Protein AF-A0A440V0L1-F1 (afdb_monomer_lite)

Structure (mmCIF, N/CA/C/O backbone):
data_AF-A0A440V0L1-F1
#
_entry.id   AF-A0A440V0L1-F1
#
loop_
_atom_site.group_PDB
_atom_site.id
_atom_site.type_symbol
_atom_site.label_atom_id
_atom_site.label_alt_id
_atom_site.label_comp_id
_atom_site.label_asym_id
_atom_site.label_entity_id
_atom_site.label_seq_id
_atom_site.pdbx_PDB_ins_code
_atom_site.Cartn_x
_atom_site.Cartn_y
_atom_site.Cartn_z
_atom_site.occupancy
_atom_site.B_iso_or_equiv
_atom_site.auth_seq_id
_atom_site.auth_comp_id
_atom_site.auth_asym_id
_atom_site.auth_atom_id
_atom_site.pdbx_PDB_model_num
ATOM 1 N N . VAL A 1 1 ? -17.943 -8.624 34.832 1.00 53.81 1 VAL A N 1
ATOM 2 C CA . VAL A 1 1 ? -16.951 -9.680 34.535 1.00 53.81 1 VAL A CA 1
ATOM 3 C C . VAL A 1 1 ? -16.156 -9.913 35.801 1.00 53.81 1 VAL A C 1
ATOM 5 O O . VAL A 1 1 ? -15.829 -8.930 36.452 1.00 53.81 1 VAL A O 1
ATOM 8 N N . GLU A 1 2 ? -15.956 -11.164 36.214 1.00 52.34 2 GLU A N 1
ATOM 9 C CA . GLU A 1 2 ? -15.037 -11.462 37.320 1.00 52.34 2 GLU A CA 1
ATOM 10 C C . GLU A 1 2 ? -13.621 -11.023 36.917 1.00 52.34 2 GLU A C 1
ATOM 12 O O . GLU A 1 2 ? -13.236 -11.194 35.760 1.00 52.34 2 GLU A O 1
ATOM 17 N N . ASP A 1 3 ? -12.832 -10.483 37.852 1.00 58.25 3 ASP A N 1
ATOM 18 C CA . ASP A 1 3 ? -11.460 -9.991 37.604 1.00 58.25 3 ASP A CA 1
ATOM 19 C C . ASP A 1 3 ? -10.541 -11.028 36.929 1.00 58.25 3 ASP A C 1
ATOM 21 O O . ASP A 1 3 ? -9.579 -10.672 36.244 1.00 58.25 3 ASP A O 1
ATOM 25 N N . LYS A 1 4 ? -10.881 -12.316 37.052 1.00 56.62 4 LYS A N 1
ATOM 26 C CA . LYS A 1 4 ? -10.218 -13.446 36.392 1.00 56.62 4 LYS A CA 1
ATOM 27 C C . LYS A 1 4 ? -10.286 -13.391 34.855 1.00 56.62 4 LYS A C 1
ATOM 29 O O . LYS A 1 4 ? -9.328 -13.795 34.198 1.00 56.62 4 LYS A O 1
ATOM 34 N N . ASP A 1 5 ? -11.370 -12.875 34.277 1.00 58.72 5 ASP A N 1
ATOM 35 C CA . ASP A 1 5 ? -11.588 -12.870 32.820 1.00 58.72 5 ASP A CA 1
ATOM 36 C C . ASP A 1 5 ? -11.068 -11.584 32.150 1.00 58.72 5 ASP A C 1
ATOM 38 O O . ASP A 1 5 ? -10.813 -11.556 30.942 1.00 58.72 5 ASP A O 1
ATOM 42 N N . THR A 1 6 ? -10.828 -10.530 32.936 1.00 63.00 6 THR A N 1
ATOM 43 C CA . THR A 1 6 ? -10.299 -9.237 32.469 1.00 63.00 6 THR A CA 1
ATOM 44 C C . THR A 1 6 ? -8.867 -9.362 31.924 1.00 63.00 6 THR A C 1
ATOM 46 O O . THR A 1 6 ? -8.531 -8.751 30.904 1.00 63.00 6 THR A O 1
ATOM 49 N N . GLY A 1 7 ? -8.027 -10.201 32.544 1.00 70.75 7 GLY A N 1
ATOM 50 C CA . GLY A 1 7 ? -6.650 -10.450 32.093 1.00 70.75 7 GLY A CA 1
ATOM 51 C C . GLY A 1 7 ? -6.570 -11.208 30.761 1.00 70.75 7 GLY A C 1
ATOM 52 O O . GLY A 1 7 ? -5.797 -10.834 29.877 1.00 70.75 7 GLY A O 1
ATOM 53 N N . ALA A 1 8 ? -7.415 -12.228 30.579 1.00 72.88 8 ALA A N 1
ATOM 54 C CA . ALA A 1 8 ? -7.491 -12.998 29.336 1.00 72.88 8 ALA A CA 1
ATOM 55 C C . ALA A 1 8 ? -8.087 -12.171 28.179 1.00 72.88 8 ALA A C 1
ATOM 57 O O . ALA A 1 8 ? -7.570 -12.213 27.060 1.00 72.88 8 ALA A O 1
ATOM 58 N N . ALA A 1 9 ? -9.114 -11.357 28.452 1.00 78.88 9 ALA A N 1
ATOM 59 C CA . ALA A 1 9 ? -9.734 -10.477 27.460 1.00 78.88 9 ALA A CA 1
ATOM 60 C C . ALA A 1 9 ? -8.769 -9.394 26.929 1.00 78.88 9 ALA A C 1
ATOM 62 O O . ALA A 1 9 ? -8.707 -9.153 25.721 1.00 78.88 9 ALA A O 1
ATOM 63 N N . SER A 1 10 ? -7.962 -8.780 27.803 1.00 76.75 10 SER A N 1
ATOM 64 C CA . SER A 1 10 ? -6.936 -7.800 27.403 1.00 76.75 10 SER A CA 1
ATOM 65 C C . SER A 1 10 ? -5.830 -8.433 26.539 1.00 76.75 10 SER A C 1
ATOM 67 O O . SER A 1 10 ? -5.408 -7.855 25.531 1.00 76.75 10 SER A O 1
ATOM 69 N N . GLY A 1 11 ? -5.415 -9.663 26.872 1.00 83.44 11 GLY A N 1
ATOM 70 C CA . GLY A 1 11 ? -4.427 -10.422 26.099 1.00 83.44 11 GLY A CA 1
ATOM 71 C C . GLY A 1 11 ? -4.876 -10.719 24.663 1.00 83.44 11 GLY A C 1
ATOM 72 O O . GLY A 1 11 ? -4.098 -10.525 23.724 1.00 83.44 11 GLY A O 1
ATOM 73 N N . ILE A 1 12 ? -6.142 -11.109 24.475 1.00 87.06 12 ILE A N 1
ATOM 74 C CA . ILE A 1 12 ? -6.723 -11.357 23.146 1.00 87.06 12 ILE A CA 1
ATOM 75 C C . ILE A 1 12 ? -6.727 -10.070 22.308 1.00 87.06 12 ILE A C 1
ATOM 77 O O . ILE A 1 12 ? -6.253 -10.084 21.172 1.00 87.06 12 ILE A O 1
ATOM 81 N N . ASN A 1 13 ? -7.166 -8.938 22.867 1.00 87.75 13 ASN A N 1
ATOM 82 C CA . ASN A 1 13 ? -7.196 -7.662 22.140 1.00 87.75 13 ASN A CA 1
ATOM 83 C C . ASN A 1 13 ? -5.798 -7.183 21.727 1.00 87.75 13 ASN A C 1
ATOM 85 O O . ASN A 1 13 ? -5.628 -6.629 20.636 1.00 87.75 13 ASN A O 1
ATOM 89 N N . ASN A 1 14 ? -4.780 -7.426 22.558 1.00 90.31 14 ASN A N 1
ATOM 90 C CA . ASN A 1 14 ? -3.401 -7.103 22.204 1.00 90.31 14 ASN A CA 1
ATOM 91 C C . ASN A 1 14 ? -2.901 -7.960 21.029 1.00 90.31 14 ASN A C 1
ATOM 93 O O . ASN A 1 14 ? -2.329 -7.424 20.078 1.00 90.31 14 ASN A O 1
ATOM 97 N N . ALA A 1 15 ? -3.151 -9.272 21.066 1.00 88.88 15 ALA A N 1
ATOM 98 C CA . ALA A 1 15 ? -2.753 -10.186 19.996 1.00 88.88 15 ALA A CA 1
ATOM 99 C C . ALA A 1 15 ? -3.459 -9.857 18.670 1.00 88.88 15 ALA A C 1
ATOM 101 O O . ALA A 1 15 ? -2.801 -9.729 17.634 1.00 88.88 15 ALA A O 1
ATOM 102 N N . VAL A 1 16 ? -4.776 -9.638 18.713 1.00 91.44 16 VAL A N 1
ATOM 103 C CA . VAL A 1 16 ? -5.580 -9.250 17.544 1.00 91.44 16 VAL A CA 1
ATOM 104 C C . VAL A 1 16 ? -5.100 -7.920 16.962 1.00 91.44 16 VAL A C 1
ATOM 106 O O . VAL A 1 16 ? -4.968 -7.812 15.746 1.00 91.44 16 VAL A O 1
ATOM 109 N N . SER A 1 17 ? -4.750 -6.935 17.797 1.00 90.81 17 SER A N 1
ATOM 110 C CA . SER A 1 17 ? -4.239 -5.642 17.315 1.00 90.81 17 SER A CA 1
ATOM 111 C C . SER A 1 17 ? -2.921 -5.780 16.549 1.00 90.81 17 SER A C 1
ATOM 113 O O . SER A 1 17 ? -2.732 -5.128 15.523 1.00 90.81 17 SER A O 1
ATOM 115 N N . ARG A 1 18 ? -2.013 -6.657 16.997 1.00 93.56 18 ARG A N 1
ATOM 116 C CA . ARG A 1 18 ? -0.742 -6.904 16.293 1.00 93.56 18 ARG A CA 1
ATOM 117 C C . ARG A 1 18 ? -0.972 -7.553 14.934 1.00 93.56 18 ARG A C 1
ATOM 119 O O . ARG A 1 18 ? -0.409 -7.102 13.940 1.00 93.56 18 ARG A O 1
ATOM 126 N N . ILE A 1 19 ? -1.811 -8.588 14.890 1.00 93.06 19 ILE A N 1
ATOM 127 C CA . ILE A 1 19 ? -2.157 -9.278 13.641 1.00 93.06 19 ILE A CA 1
ATOM 128 C C . ILE A 1 19 ? -2.858 -8.305 12.688 1.00 93.06 19 ILE A C 1
ATOM 130 O O . ILE A 1 19 ? -2.485 -8.219 11.521 1.00 93.06 19 ILE A O 1
ATOM 134 N N . GLY A 1 20 ? -3.807 -7.514 13.196 1.00 90.50 20 GLY A N 1
ATOM 135 C CA . GLY A 1 20 ? -4.475 -6.460 12.436 1.00 90.50 20 GLY A CA 1
ATOM 136 C C . GLY A 1 20 ? -3.491 -5.441 11.860 1.00 90.50 20 GLY A C 1
ATOM 137 O O . GLY A 1 20 ? -3.592 -5.100 10.684 1.00 90.50 20 GLY A O 1
ATOM 138 N N . GLY A 1 21 ? -2.486 -5.028 12.638 1.00 90.31 21 GLY A N 1
ATOM 139 C CA . GLY A 1 21 ? -1.406 -4.160 12.166 1.00 90.31 21 GLY A CA 1
ATOM 140 C C . GLY A 1 21 ? -0.605 -4.769 11.010 1.00 90.31 21 GLY A C 1
ATOM 141 O O . GLY A 1 21 ? -0.383 -4.101 10.003 1.00 90.31 21 GLY A O 1
ATOM 142 N N . LEU A 1 22 ? -0.223 -6.047 11.100 1.00 94.12 22 LEU A N 1
ATOM 143 C CA . LEU A 1 22 ? 0.504 -6.734 10.022 1.00 94.12 22 LEU A CA 1
ATOM 144 C C . LEU A 1 22 ? -0.342 -6.886 8.751 1.00 94.12 22 LEU A C 1
ATOM 146 O O . LEU A 1 22 ? 0.156 -6.659 7.647 1.00 94.12 22 LEU A O 1
ATOM 150 N N . ILE A 1 23 ? -1.628 -7.220 8.898 1.00 94.19 23 ILE A N 1
ATOM 151 C CA . ILE A 1 23 ? -2.571 -7.292 7.774 1.00 94.19 23 ILE A CA 1
ATOM 152 C C . ILE A 1 23 ? -2.714 -5.917 7.117 1.00 94.19 23 ILE A C 1
ATOM 154 O O . ILE A 1 23 ? -2.677 -5.822 5.892 1.00 94.19 23 ILE A O 1
ATOM 158 N N . ALA A 1 24 ? -2.823 -4.848 7.910 1.00 92.69 24 ALA A N 1
ATOM 159 C CA . ALA A 1 24 ? -2.904 -3.488 7.391 1.00 92.69 24 ALA A CA 1
ATOM 160 C C . ALA A 1 24 ? -1.651 -3.115 6.584 1.00 92.69 24 ALA A C 1
ATOM 162 O O . ALA A 1 24 ? -1.777 -2.585 5.483 1.00 92.69 24 ALA A O 1
ATOM 163 N N . VAL A 1 25 ? -0.451 -3.450 7.072 1.00 93.56 25 VAL A N 1
ATOM 164 C CA . VAL A 1 25 ? 0.804 -3.215 6.336 1.00 93.56 25 VAL A CA 1
ATOM 165 C C . VAL A 1 25 ? 0.813 -3.966 5.000 1.00 93.56 25 VAL A C 1
ATOM 167 O O . VAL A 1 25 ? 1.105 -3.366 3.964 1.00 93.56 25 VAL A O 1
ATOM 170 N N . ALA A 1 26 ? 0.439 -5.249 4.991 1.00 95.06 26 ALA A N 1
ATOM 171 C CA . ALA A 1 26 ? 0.375 -6.044 3.762 1.00 95.06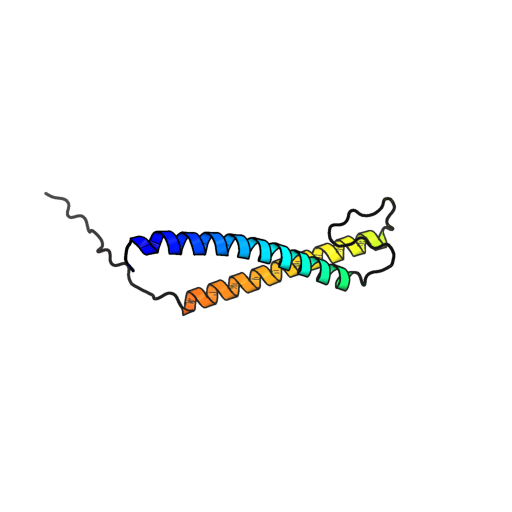 26 ALA A CA 1
ATOM 172 C C . ALA A 1 26 ? -0.663 -5.496 2.762 1.00 95.06 26 ALA A C 1
ATOM 174 O O . ALA A 1 26 ? -0.403 -5.424 1.555 1.00 95.06 26 ALA A O 1
ATOM 175 N N . ALA A 1 27 ? -1.823 -5.062 3.259 1.00 96.00 27 ALA A N 1
ATOM 176 C CA . ALA A 1 27 ? -2.874 -4.467 2.444 1.00 96.00 27 ALA A CA 1
ATOM 177 C C . ALA A 1 27 ? -2.433 -3.130 1.826 1.00 96.00 27 ALA A C 1
ATOM 179 O O . ALA A 1 27 ? -2.626 -2.921 0.628 1.00 96.00 27 ALA A O 1
ATOM 180 N N . MET A 1 28 ? -1.782 -2.252 2.599 1.00 96.06 28 MET A N 1
ATOM 181 C CA . MET A 1 28 ? -1.275 -0.972 2.088 1.00 96.06 28 MET A CA 1
ATOM 182 C C . MET A 1 28 ? -0.138 -1.162 1.078 1.00 96.06 28 MET A C 1
ATOM 184 O O . MET A 1 28 ? -0.099 -0.453 0.074 1.00 96.06 28 MET A O 1
ATOM 188 N N . GLY A 1 29 ? 0.738 -2.152 1.279 1.00 94.75 29 GLY A N 1
ATOM 189 C CA . GLY A 1 29 ? 1.750 -2.523 0.283 1.00 94.75 29 GLY A CA 1
ATOM 190 C C . GLY A 1 29 ? 1.127 -3.007 -1.032 1.00 94.75 29 GLY A C 1
ATOM 191 O O . GLY A 1 29 ? 1.541 -2.582 -2.110 1.00 94.75 29 GLY A O 1
ATOM 192 N N . SER A 1 30 ? 0.075 -3.828 -0.948 1.00 95.94 30 SER A N 1
ATOM 193 C CA . SER A 1 30 ? -0.673 -4.303 -2.123 1.00 95.94 30 SER A CA 1
ATOM 194 C C . SER A 1 30 ? -1.372 -3.155 -2.863 1.00 95.94 30 SER A C 1
ATOM 196 O O . SER A 1 30 ? -1.344 -3.101 -4.092 1.00 95.94 30 SER A O 1
ATOM 198 N N . LEU A 1 31 ? -1.954 -2.204 -2.123 1.00 97.19 31 LEU A N 1
ATOM 199 C CA . LEU A 1 31 ? -2.548 -0.990 -2.684 1.00 97.19 31 LEU A CA 1
ATOM 200 C C . LEU A 1 31 ? -1.505 -0.143 -3.425 1.00 97.19 31 LEU A C 1
ATOM 202 O O . LEU A 1 31 ? -1.755 0.276 -4.554 1.00 97.19 31 LEU A O 1
ATOM 206 N N . ALA A 1 32 ? -0.339 0.085 -2.816 1.00 96.94 32 ALA A N 1
ATOM 207 C CA . ALA A 1 32 ? 0.738 0.853 -3.432 1.00 96.94 32 ALA A CA 1
ATOM 208 C C . ALA A 1 32 ? 1.213 0.202 -4.742 1.00 96.94 32 ALA A C 1
ATOM 210 O O . ALA A 1 32 ? 1.286 0.872 -5.773 1.00 96.94 32 ALA A O 1
ATOM 211 N N . ALA A 1 33 ? 1.438 -1.116 -4.733 1.00 95.75 33 ALA A N 1
ATOM 212 C CA . ALA A 1 33 ? 1.818 -1.868 -5.928 1.00 95.75 33 ALA A CA 1
ATOM 213 C C . ALA A 1 33 ? 0.748 -1.79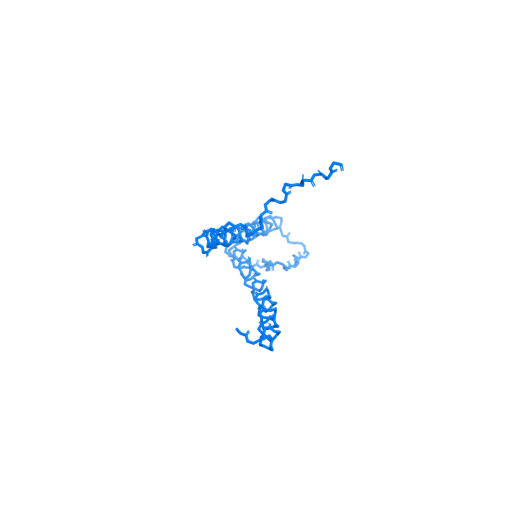6 -7.035 1.00 95.75 33 ALA A C 1
ATOM 215 O O . ALA A 1 33 ? 1.082 -1.612 -8.206 1.00 95.75 33 ALA A O 1
ATOM 216 N N . PHE A 1 34 ? -0.536 -1.883 -6.674 1.00 96.62 34 PHE A N 1
ATOM 217 C CA . PHE A 1 34 ? -1.648 -1.756 -7.619 1.00 96.62 34 PHE A CA 1
ATOM 218 C C . PHE A 1 34 ? -1.715 -0.365 -8.265 1.00 96.62 34 PHE A C 1
ATOM 220 O O . PHE A 1 34 ? -1.830 -0.253 -9.488 1.00 96.62 34 PHE A O 1
ATOM 227 N N . VAL A 1 35 ? -1.623 0.701 -7.464 1.00 97.19 35 VAL A N 1
ATOM 228 C CA . VAL A 1 35 ? -1.660 2.085 -7.966 1.00 97.19 35 VAL A CA 1
ATOM 229 C C . VAL A 1 35 ? -0.451 2.370 -8.851 1.00 97.19 35 VAL A C 1
ATOM 231 O O . VAL A 1 35 ? -0.612 2.931 -9.934 1.00 97.19 35 VAL A O 1
ATOM 234 N N . TYR A 1 36 ? 0.733 1.913 -8.447 1.00 97.12 36 TYR A N 1
ATOM 235 C CA . TYR A 1 36 ? 1.948 2.021 -9.245 1.00 97.12 36 TYR A CA 1
ATOM 236 C C . TYR A 1 36 ? 1.808 1.321 -10.607 1.00 97.12 36 TYR A C 1
ATOM 238 O O . TYR A 1 36 ? 2.069 1.928 -11.649 1.00 97.12 36 TYR A O 1
ATOM 246 N N . ALA A 1 37 ? 1.342 0.066 -10.633 1.00 94.81 37 ALA A N 1
ATOM 247 C CA . ALA A 1 37 ? 1.140 -0.680 -11.878 1.00 94.81 37 ALA A CA 1
ATOM 248 C C . ALA A 1 37 ? 0.135 0.027 -12.802 1.00 94.81 37 ALA A C 1
ATOM 250 O O . ALA A 1 37 ? 0.369 0.176 -14.002 1.00 94.81 37 ALA A O 1
ATOM 251 N N . ARG A 1 38 ? -0.950 0.554 -12.227 1.00 95.38 38 ARG A N 1
ATOM 252 C CA . ARG A 1 38 ? -1.945 1.337 -12.965 1.00 95.38 38 ARG A CA 1
ATOM 253 C C . ARG A 1 38 ? -1.382 2.654 -13.506 1.00 95.38 38 ARG A C 1
ATOM 255 O O . ARG A 1 38 ? -1.744 3.047 -14.609 1.00 95.38 38 ARG A O 1
ATOM 262 N N . SER A 1 39 ? -0.529 3.331 -12.740 1.00 93.62 39 SER A N 1
ATOM 263 C CA . SER A 1 39 ? 0.062 4.624 -13.107 1.00 93.62 39 SER A CA 1
ATOM 264 C C . SER A 1 39 ? 1.158 4.494 -14.165 1.00 93.62 39 SER A C 1
ATOM 266 O O . SER A 1 39 ? 1.333 5.404 -14.969 1.00 93.62 39 SER A O 1
ATOM 268 N N . THR A 1 40 ? 1.905 3.389 -14.160 1.00 93.31 40 THR A N 1
ATOM 269 C CA . THR A 1 40 ? 2.955 3.122 -15.156 1.00 93.31 40 THR A CA 1
ATOM 270 C C . THR A 1 40 ? 2.400 2.528 -16.449 1.00 93.31 40 THR A C 1
ATOM 272 O O . THR A 1 40 ? 2.995 2.721 -17.504 1.00 93.31 40 THR A O 1
ATOM 275 N N . GLY A 1 41 ? 1.284 1.791 -16.388 1.00 88.88 41 GLY A N 1
ATOM 276 C CA . GLY A 1 41 ? 0.778 1.006 -17.519 1.00 88.88 41 GLY A CA 1
ATOM 277 C C . GLY A 1 41 ? 1.609 -0.252 -17.813 1.00 88.88 41 GLY A C 1
ATOM 278 O O . GLY A 1 41 ? 1.418 -0.872 -18.855 1.00 88.88 41 GLY A O 1
ATOM 279 N N . SER A 1 42 ? 2.528 -0.615 -16.908 1.00 80.62 42 SER A N 1
ATOM 280 C CA . SER A 1 42 ? 3.398 -1.802 -16.966 1.00 80.62 42 SER A CA 1
ATOM 281 C C . SER A 1 42 ? 4.139 -2.026 -18.301 1.00 80.62 42 SER A C 1
ATOM 283 O O . SER A 1 42 ? 4.040 -3.111 -18.881 1.00 80.62 42 SER A O 1
ATOM 285 N N . PRO A 1 43 ? 4.911 -1.043 -18.809 1.00 84.81 43 PRO A N 1
ATOM 286 C CA . PRO A 1 43 ? 5.731 -1.241 -19.999 1.00 84.81 43 PRO A CA 1
ATOM 287 C C . PRO A 1 43 ? 6.842 -2.273 -19.748 1.00 84.81 43 PRO A C 1
ATOM 289 O O . PRO A 1 43 ? 7.304 -2.464 -18.621 1.00 84.81 43 PRO A O 1
ATOM 292 N N . ALA A 1 44 ? 7.292 -2.939 -20.814 1.00 83.88 44 ALA A N 1
ATOM 293 C CA . ALA A 1 44 ? 8.356 -3.937 -20.728 1.00 83.88 44 ALA A CA 1
ATOM 294 C C . ALA A 1 44 ? 9.639 -3.333 -20.125 1.00 83.88 44 ALA A C 1
ATOM 296 O O . ALA A 1 44 ? 10.096 -2.275 -20.553 1.00 83.88 44 ALA A O 1
ATOM 297 N N . GLY A 1 45 ? 10.218 -4.016 -19.134 1.00 83.00 45 GLY A N 1
ATOM 298 C CA . GLY A 1 45 ? 11.419 -3.554 -18.428 1.00 83.00 45 GLY A CA 1
ATOM 299 C C . GLY A 1 45 ? 11.168 -2.530 -17.314 1.00 83.00 45 GLY A C 1
ATOM 300 O O . GLY A 1 45 ? 12.132 -2.046 -16.724 1.00 83.00 45 GLY A O 1
ATOM 301 N N . MET A 1 46 ? 9.909 -2.198 -17.001 1.00 89.62 46 MET A N 1
ATOM 302 C CA . MET A 1 46 ? 9.578 -1.386 -15.827 1.00 89.62 46 MET A CA 1
ATOM 303 C C . MET A 1 46 ? 9.767 -2.208 -14.541 1.00 89.62 46 MET A C 1
ATOM 305 O O . MET A 1 46 ? 9.123 -3.252 -14.418 1.00 89.62 46 MET A O 1
ATOM 309 N N . PRO A 1 47 ? 10.590 -1.755 -13.575 1.00 91.44 47 PRO A N 1
ATOM 310 C CA . PRO A 1 47 ? 10.684 -2.408 -12.275 1.00 91.44 47 PRO A CA 1
ATOM 311 C C . PRO A 1 47 ? 9.346 -2.330 -11.535 1.00 91.44 47 PRO A C 1
ATOM 313 O O . PRO A 1 47 ? 8.588 -1.360 -11.691 1.00 91.44 47 PRO A O 1
ATOM 316 N N . GLY A 1 48 ? 9.067 -3.338 -10.712 1.00 90.81 48 GLY A N 1
ATOM 317 C CA . GLY A 1 48 ? 7.930 -3.326 -9.801 1.00 90.81 48 GLY A CA 1
ATOM 318 C C . GLY A 1 48 ? 8.044 -2.232 -8.734 1.00 90.81 48 GLY A C 1
ATOM 319 O O . GLY A 1 48 ? 9.107 -1.654 -8.500 1.00 90.81 48 GLY A O 1
ATOM 320 N N . PHE A 1 49 ? 6.936 -1.948 -8.047 1.00 91.88 49 PHE A N 1
ATOM 321 C CA . PHE A 1 49 ? 6.964 -1.029 -6.909 1.00 91.88 49 PHE A CA 1
ATOM 322 C C . PHE A 1 49 ? 7.908 -1.563 -5.818 1.00 91.88 49 PHE A C 1
ATOM 324 O O . PHE A 1 49 ? 7.729 -2.680 -5.337 1.00 91.88 49 PHE A O 1
ATOM 331 N N . GLY A 1 50 ? 8.908 -0.765 -5.432 1.00 88.31 50 GLY A N 1
ATOM 332 C CA . GLY A 1 50 ? 9.924 -1.139 -4.440 1.00 88.31 50 GLY A CA 1
ATOM 333 C C . GLY A 1 50 ? 11.085 -1.986 -4.979 1.00 88.31 50 GLY A C 1
ATOM 334 O O . GLY A 1 50 ? 12.019 -2.266 -4.231 1.00 88.31 50 GLY A O 1
ATOM 335 N N . GLU A 1 51 ? 11.065 -2.363 -6.258 1.00 91.44 51 GLU A N 1
ATOM 336 C CA . GLU A 1 51 ? 12.177 -3.063 -6.900 1.00 91.44 51 GLU A CA 1
ATOM 337 C C . GLU A 1 51 ? 13.264 -2.059 -7.334 1.00 91.44 51 GLU A C 1
ATOM 339 O O . GLU A 1 51 ? 12.941 -0.990 -7.869 1.00 91.44 51 GLU A O 1
ATOM 344 N N . PRO A 1 52 ? 14.558 -2.358 -7.114 1.00 87.31 52 PRO A N 1
ATOM 345 C CA . PRO A 1 52 ? 15.628 -1.494 -7.589 1.00 87.31 52 PRO A CA 1
ATOM 346 C C . PRO A 1 52 ? 15.623 -1.419 -9.127 1.00 87.31 52 PR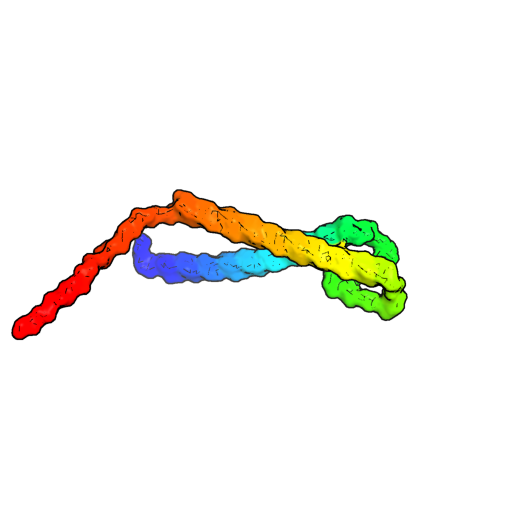O A C 1
ATOM 348 O O . PRO A 1 52 ? 15.492 -2.448 -9.792 1.00 87.31 52 PRO A O 1
ATOM 351 N N . PRO A 1 53 ? 15.796 -0.226 -9.723 1.00 85.75 53 PRO A N 1
ATOM 352 C CA . PRO A 1 53 ? 15.887 -0.108 -11.171 1.00 85.75 53 PRO A CA 1
ATOM 353 C C . PRO A 1 53 ? 17.158 -0.795 -11.683 1.00 85.75 53 PRO A C 1
ATOM 355 O O . PRO A 1 53 ? 18.231 -0.675 -11.086 1.00 85.75 53 PRO A O 1
ATOM 358 N N . ALA A 1 54 ? 17.051 -1.484 -12.820 1.00 80.94 54 ALA A N 1
ATOM 359 C CA . ALA A 1 54 ? 18.218 -2.017 -13.513 1.00 80.94 54 ALA A CA 1
ATOM 360 C C . ALA A 1 54 ? 19.173 -0.878 -13.918 1.00 80.94 54 ALA A C 1
ATOM 362 O O . ALA A 1 54 ? 18.743 0.222 -14.284 1.00 80.94 54 ALA A O 1
ATOM 363 N N . SER A 1 55 ? 20.481 -1.141 -13.877 1.00 79.12 55 SER A N 1
ATOM 364 C CA . SER A 1 55 ? 21.490 -0.174 -14.313 1.00 79.12 55 SER A CA 1
ATOM 365 C C . SER A 1 55 ? 21.255 0.218 -15.775 1.00 79.12 55 SER A C 1
ATOM 367 O O . SER A 1 55 ? 21.228 -0.653 -16.644 1.00 79.12 55 SER A O 1
ATOM 369 N N . GLY A 1 56 ? 21.116 1.518 -16.048 1.00 81.25 56 GLY A N 1
ATOM 370 C CA . GLY A 1 56 ? 20.877 2.031 -17.401 1.00 81.25 56 GLY A CA 1
ATOM 371 C C . GLY A 1 56 ? 19.403 2.165 -17.797 1.00 81.25 56 GLY A C 1
ATOM 372 O O . GLY A 1 56 ? 19.111 2.223 -18.991 1.00 81.25 56 GLY A O 1
ATOM 373 N N . LEU A 1 57 ? 18.472 2.229 -16.834 1.00 87.00 57 LEU A N 1
ATOM 374 C CA . LEU A 1 57 ? 17.075 2.570 -17.115 1.00 87.00 57 LEU A CA 1
ATOM 375 C C . LEU A 1 57 ? 16.992 3.919 -17.851 1.00 87.00 57 LEU A C 1
ATOM 377 O O . LEU A 1 57 ? 17.579 4.914 -17.424 1.00 87.00 57 LEU A O 1
ATOM 381 N N . ALA A 1 58 ? 16.267 3.951 -18.970 1.00 90.19 58 ALA A N 1
ATOM 382 C CA . ALA A 1 58 ? 16.117 5.161 -19.769 1.00 90.19 58 ALA A CA 1
ATOM 383 C C . ALA A 1 58 ? 15.482 6.296 -18.943 1.00 90.19 58 ALA A C 1
ATOM 385 O O . ALA A 1 58 ? 14.556 6.061 -18.165 1.00 90.19 58 ALA A O 1
ATOM 386 N N . ALA A 1 59 ? 15.942 7.536 -19.139 1.00 90.25 59 ALA A N 1
ATOM 387 C CA . ALA A 1 59 ? 15.536 8.683 -18.319 1.00 90.25 59 ALA A CA 1
ATOM 388 C C . ALA A 1 59 ? 14.011 8.914 -18.286 1.00 90.25 59 ALA A C 1
ATOM 390 O O . ALA A 1 59 ? 13.458 9.295 -17.258 1.00 90.25 59 ALA A O 1
ATOM 391 N N . ASN A 1 60 ? 13.311 8.639 -19.391 1.00 90.25 60 ASN A N 1
ATOM 392 C CA . ASN A 1 60 ? 11.853 8.737 -19.463 1.00 90.25 60 ASN A CA 1
ATOM 393 C C . ASN A 1 60 ? 11.141 7.660 -18.625 1.00 90.25 60 ASN A C 1
ATOM 395 O O . ASN A 1 60 ? 10.102 7.939 -18.031 1.00 90.25 60 ASN A O 1
ATOM 399 N N . LEU A 1 61 ? 11.691 6.444 -18.566 1.00 91.19 61 LEU A N 1
ATOM 400 C CA . LEU A 1 61 ? 11.156 5.367 -17.733 1.00 91.19 61 LEU A CA 1
ATOM 401 C C . LEU A 1 61 ? 11.436 5.638 -16.254 1.00 91.19 61 LEU A C 1
ATOM 403 O O . LEU A 1 61 ? 10.569 5.402 -15.418 1.00 91.19 61 LEU A O 1
ATOM 407 N N . ASP A 1 62 ? 12.604 6.186 -15.924 1.00 92.00 62 ASP A N 1
ATOM 408 C CA . ASP A 1 62 ? 12.915 6.542 -14.540 1.00 92.00 62 ASP A CA 1
ATOM 409 C C . ASP A 1 62 ? 12.021 7.684 -14.024 1.00 92.00 62 ASP A C 1
ATOM 411 O O . ASP A 1 62 ? 11.467 7.591 -12.929 1.00 92.00 62 ASP A O 1
ATOM 415 N N . ALA A 1 63 ? 11.764 8.705 -14.850 1.00 92.56 63 ALA A N 1
ATOM 416 C CA . ALA A 1 63 ? 10.807 9.764 -14.525 1.00 92.56 63 ALA A CA 1
ATOM 417 C C . ALA A 1 63 ? 9.380 9.221 -14.312 1.00 92.56 63 ALA A C 1
ATOM 419 O O . ALA A 1 63 ? 8.706 9.605 -13.354 1.00 92.56 63 ALA A O 1
ATOM 420 N N . LEU A 1 64 ? 8.932 8.290 -15.166 1.00 93.75 64 LEU A N 1
ATOM 421 C CA . LEU A 1 64 ? 7.635 7.627 -15.012 1.00 93.75 64 LEU A CA 1
ATOM 422 C C . LEU A 1 64 ? 7.565 6.800 -13.719 1.00 93.75 64 LEU A C 1
ATOM 424 O O . LEU A 1 64 ? 6.567 6.872 -13.004 1.00 93.75 64 LEU A O 1
ATOM 428 N N . ARG A 1 65 ? 8.627 6.051 -13.395 1.00 93.94 65 ARG A N 1
ATOM 429 C CA . ARG A 1 65 ? 8.746 5.267 -12.154 1.00 93.94 65 ARG A CA 1
ATOM 430 C C . ARG A 1 65 ? 8.618 6.156 -10.920 1.00 93.94 65 ARG A C 1
ATOM 432 O O . ARG A 1 65 ? 7.897 5.795 -9.990 1.00 93.94 65 ARG A O 1
ATOM 439 N N . ILE A 1 66 ? 9.308 7.297 -10.897 1.00 94.12 66 ILE A N 1
ATOM 440 C CA . ILE A 1 66 ? 9.259 8.244 -9.773 1.00 94.12 66 ILE A CA 1
ATOM 441 C C . ILE A 1 66 ? 7.839 8.799 -9.617 1.00 94.12 66 ILE A C 1
ATOM 443 O O . ILE A 1 66 ? 7.249 8.644 -8.552 1.00 94.12 66 ILE A O 1
ATOM 447 N N . ALA A 1 67 ? 7.240 9.321 -10.691 1.00 95.44 67 ALA A N 1
ATOM 448 C CA . ALA A 1 67 ? 5.879 9.863 -10.647 1.00 95.44 67 ALA A CA 1
ATOM 449 C 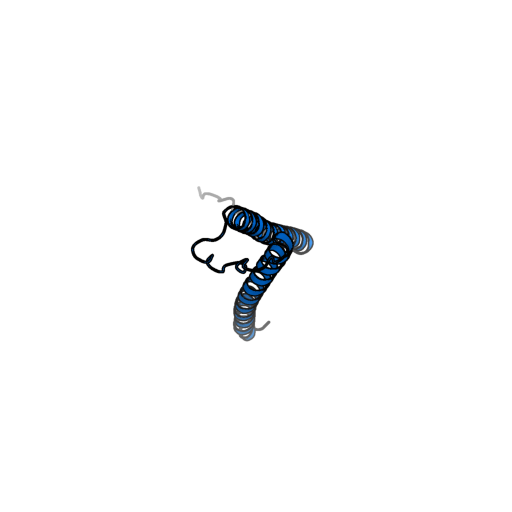C . ALA A 1 67 ? 4.827 8.817 -10.222 1.00 95.44 67 ALA A C 1
ATOM 451 O O . ALA A 1 67 ? 3.901 9.120 -9.468 1.00 95.44 67 ALA A O 1
ATOM 452 N N . ALA A 1 68 ? 4.976 7.568 -10.672 1.00 96.19 68 ALA A N 1
ATOM 453 C CA . ALA A 1 68 ? 4.112 6.466 -10.257 1.00 96.19 68 ALA A CA 1
ATOM 454 C C . ALA A 1 68 ? 4.342 6.037 -8.799 1.00 96.19 68 ALA A C 1
ATOM 456 O O . ALA A 1 68 ? 3.421 5.557 -8.139 1.00 96.19 68 ALA A O 1
ATOM 457 N N . SER A 1 69 ? 5.562 6.194 -8.284 1.00 95.56 69 SER A N 1
ATOM 458 C CA . SER A 1 69 ? 5.864 5.936 -6.874 1.00 95.56 69 SER A CA 1
ATOM 459 C C . SER A 1 69 ? 5.211 6.999 -5.992 1.00 95.56 69 SER A C 1
ATOM 461 O O . SER A 1 69 ? 4.567 6.656 -5.001 1.00 95.56 69 SER A O 1
ATOM 463 N N . ASP A 1 70 ? 5.289 8.269 -6.392 1.00 96.62 70 ASP A N 1
ATOM 464 C CA . ASP A 1 70 ? 4.629 9.376 -5.696 1.00 96.62 70 ASP A CA 1
ATOM 465 C C . ASP A 1 70 ? 3.107 9.192 -5.673 1.00 96.62 70 ASP A C 1
ATOM 467 O O . ASP A 1 70 ? 2.475 9.370 -4.629 1.00 96.62 70 ASP A O 1
ATOM 471 N N . SER A 1 71 ? 2.507 8.765 -6.791 1.00 96.88 71 SER A N 1
ATOM 472 C CA . SER A 1 71 ? 1.066 8.491 -6.851 1.00 96.88 71 SER A CA 1
ATOM 473 C C . SER A 1 71 ? 0.657 7.313 -5.958 1.00 96.88 71 SER A C 1
ATOM 475 O O . SER A 1 71 ? -0.373 7.384 -5.280 1.00 96.88 71 SER A O 1
ATOM 477 N N . ALA A 1 72 ? 1.481 6.264 -5.880 1.00 97.12 72 ALA A N 1
ATOM 478 C CA . ALA A 1 72 ? 1.267 5.139 -4.974 1.00 97.12 72 ALA A CA 1
ATOM 479 C C . ALA A 1 72 ? 1.320 5.564 -3.496 1.00 97.12 72 ALA A C 1
ATOM 481 O O . ALA A 1 72 ? 0.416 5.221 -2.728 1.00 97.12 72 ALA A O 1
ATOM 482 N N . PHE A 1 73 ? 2.317 6.360 -3.096 1.00 96.31 73 PHE A N 1
ATOM 483 C CA . PHE A 1 73 ? 2.401 6.890 -1.729 1.00 96.31 73 PHE A CA 1
ATOM 484 C C . PHE A 1 73 ? 1.251 7.846 -1.405 1.00 96.31 73 PHE A C 1
ATOM 486 O O . PHE A 1 73 ? 0.674 7.761 -0.317 1.00 96.31 73 PHE A O 1
ATOM 493 N N . ALA A 1 74 ? 0.864 8.706 -2.349 1.00 97.75 74 ALA A N 1
ATOM 494 C CA . ALA A 1 74 ? -0.281 9.595 -2.186 1.00 97.75 74 ALA A CA 1
ATOM 495 C C . ALA A 1 74 ? -1.584 8.811 -1.962 1.00 97.75 74 ALA A C 1
ATOM 497 O O . ALA A 1 74 ? -2.388 9.187 -1.110 1.00 97.75 74 ALA A O 1
ATOM 498 N N . ALA A 1 75 ? -1.780 7.690 -2.664 1.00 97.94 75 ALA A N 1
ATOM 499 C CA . ALA A 1 75 ? -2.940 6.828 -2.460 1.00 97.94 75 ALA A CA 1
ATOM 500 C C . ALA A 1 75 ? -2.954 6.187 -1.062 1.00 97.94 75 ALA A C 1
ATOM 502 O O . ALA A 1 75 ? -3.992 6.196 -0.398 1.00 97.94 75 ALA A O 1
ATOM 503 N N . VAL A 1 76 ? -1.811 5.684 -0.581 1.00 97.25 76 VAL A N 1
ATOM 504 C CA . VAL A 1 76 ? -1.691 5.140 0.787 1.00 97.25 76 VAL A CA 1
ATOM 505 C C . VAL A 1 76 ? -1.997 6.214 1.833 1.00 97.25 76 VAL A C 1
ATOM 507 O O . VAL A 1 76 ? -2.754 5.964 2.778 1.00 97.25 76 VAL A O 1
ATOM 510 N N . ALA A 1 77 ? -1.458 7.423 1.653 1.00 97.69 77 ALA A N 1
ATOM 511 C CA . ALA A 1 77 ? -1.729 8.552 2.535 1.00 97.69 77 ALA A CA 1
ATOM 512 C C . ALA A 1 77 ? -3.222 8.911 2.538 1.00 97.69 77 ALA A C 1
ATOM 514 O O . ALA A 1 77 ? -3.822 8.998 3.607 1.00 97.69 77 ALA A O 1
ATOM 515 N N . ALA A 1 78 ? -3.847 9.023 1.362 1.00 98.06 78 ALA A N 1
ATOM 516 C CA . ALA A 1 78 ? -5.268 9.334 1.232 1.00 98.06 78 ALA A CA 1
ATOM 517 C C . ALA A 1 78 ? -6.158 8.289 1.920 1.00 98.06 78 ALA A C 1
ATOM 519 O O . ALA A 1 78 ? -7.060 8.652 2.676 1.00 98.06 78 ALA A O 1
ATOM 520 N N . VAL A 1 79 ? -5.887 6.994 1.723 1.00 97.56 79 VAL A N 1
ATOM 521 C CA . VAL A 1 79 ? -6.631 5.924 2.407 1.00 97.56 79 VAL A CA 1
ATOM 522 C C . VAL A 1 79 ? -6.447 6.008 3.921 1.00 97.56 79 VAL A C 1
ATOM 524 O O . VAL A 1 79 ? -7.423 5.903 4.660 1.00 97.56 79 VAL A O 1
ATOM 527 N N . THR A 1 80 ? -5.228 6.264 4.395 1.00 95.94 80 THR A N 1
ATOM 528 C CA . THR A 1 80 ? -4.959 6.435 5.831 1.00 95.94 80 THR A CA 1
ATOM 529 C C . THR A 1 80 ? -5.734 7.624 6.399 1.00 95.94 80 THR A C 1
ATOM 531 O O . THR A 1 80 ? -6.386 7.497 7.433 1.00 95.94 80 THR A O 1
ATOM 534 N N . THR A 1 81 ? -5.746 8.759 5.698 1.00 97.94 81 THR A N 1
ATOM 535 C CA . THR A 1 81 ? -6.538 9.935 6.077 1.00 97.94 81 THR A CA 1
ATOM 536 C C . THR A 1 81 ? -8.027 9.607 6.165 1.00 97.94 81 THR A C 1
ATOM 538 O O . THR A 1 81 ? -8.668 9.981 7.146 1.00 97.94 81 THR A O 1
ATOM 541 N N . LEU A 1 82 ? -8.577 8.872 5.195 1.00 97.75 82 LEU A N 1
ATOM 542 C CA . LEU A 1 82 ? -9.979 8.446 5.222 1.00 97.75 82 LEU A CA 1
ATOM 543 C C . LEU A 1 82 ? -10.282 7.556 6.432 1.00 97.75 82 LEU A C 1
ATOM 545 O O . LEU A 1 82 ? -11.275 7.784 7.120 1.00 97.75 82 LEU A O 1
ATOM 549 N N . LEU A 1 83 ? -9.417 6.585 6.736 1.00 96.06 83 LEU A N 1
ATOM 550 C CA . LEU A 1 83 ? -9.579 5.718 7.907 1.00 96.06 83 LEU A CA 1
ATOM 551 C C . LEU A 1 83 ? -9.507 6.509 9.221 1.00 96.06 83 LEU A C 1
ATOM 553 O O . LEU A 1 83 ? -10.310 6.269 10.122 1.00 96.06 83 LEU A O 1
ATOM 557 N N . CYS A 1 84 ? -8.607 7.489 9.320 1.00 96.56 84 CYS A N 1
ATOM 558 C CA . CYS A 1 84 ? -8.528 8.388 10.473 1.00 96.56 84 CYS A CA 1
ATOM 559 C C . CYS A 1 84 ? -9.799 9.231 10.636 1.00 96.56 84 CYS A C 1
ATOM 561 O O . CYS A 1 84 ? -10.316 9.359 11.747 1.00 96.56 84 CYS A O 1
ATOM 563 N N . LEU A 1 85 ? -10.331 9.778 9.539 1.00 97.75 85 LEU A N 1
ATOM 564 C CA . LEU A 1 85 ? -11.579 10.541 9.559 1.00 97.75 85 LEU A CA 1
ATOM 565 C C . LEU A 1 85 ? -12.761 9.671 9.994 1.00 97.75 85 LEU A C 1
ATOM 567 O O . LEU A 1 85 ? -13.526 10.075 10.867 1.00 97.75 85 LEU A O 1
ATOM 571 N N . LEU A 1 86 ? -12.879 8.461 9.442 1.00 97.12 86 LEU A N 1
ATOM 572 C CA . LEU A 1 86 ? -13.911 7.503 9.840 1.00 97.12 86 LEU A CA 1
ATOM 573 C C . LEU A 1 86 ? -13.795 7.134 11.323 1.00 97.12 86 LEU A C 1
ATOM 575 O O . LEU A 1 86 ? -14.801 7.135 12.027 1.00 97.12 86 LEU A O 1
ATOM 579 N N . SER A 1 87 ? -12.578 6.882 11.811 1.00 94.69 87 SER A N 1
ATOM 580 C CA . SER A 1 87 ? -12.317 6.603 13.228 1.00 94.69 87 SER A CA 1
ATOM 581 C C . SER A 1 87 ? -12.787 7.751 14.128 1.00 94.69 87 SER A C 1
ATOM 583 O O . SER A 1 87 ? -13.506 7.524 15.100 1.00 94.69 87 SER A O 1
ATOM 585 N N . SER A 1 88 ? -12.462 8.993 13.757 1.00 95.94 88 SER A N 1
ATOM 586 C CA . SER A 1 88 ? -12.902 10.194 14.475 1.00 95.94 88 SER A CA 1
ATOM 587 C C . SER A 1 88 ? -14.430 10.326 14.513 1.00 95.94 88 SER A C 1
ATOM 589 O O . SER A 1 88 ? -15.004 10.551 15.578 1.00 95.94 88 SER A O 1
ATOM 591 N N . ILE A 1 89 ? -15.106 10.114 13.378 1.00 96.88 89 ILE A N 1
ATOM 592 C CA . ILE A 1 89 ? -16.574 10.169 13.289 1.00 96.88 89 ILE A CA 1
ATOM 593 C C . ILE A 1 89 ? -17.217 9.091 14.165 1.00 96.88 89 ILE A C 1
ATOM 595 O O . ILE A 1 89 ? -18.156 9.380 14.903 1.00 96.88 89 ILE A O 1
ATOM 599 N N . LEU A 1 90 ? -16.719 7.854 14.107 1.00 95.31 90 LEU A N 1
ATOM 600 C CA . LEU A 1 90 ? -17.246 6.768 14.930 1.00 95.31 90 LEU A CA 1
ATOM 601 C C . LEU A 1 90 ? -17.061 7.074 16.415 1.00 95.31 90 LEU A C 1
ATOM 603 O O . LEU A 1 90 ? -18.030 7.003 17.164 1.00 95.31 90 LEU A O 1
ATOM 607 N N . ALA A 1 91 ? -15.864 7.501 16.826 1.00 92.56 91 ALA A N 1
ATOM 608 C CA . ALA A 1 91 ? -15.603 7.899 18.205 1.00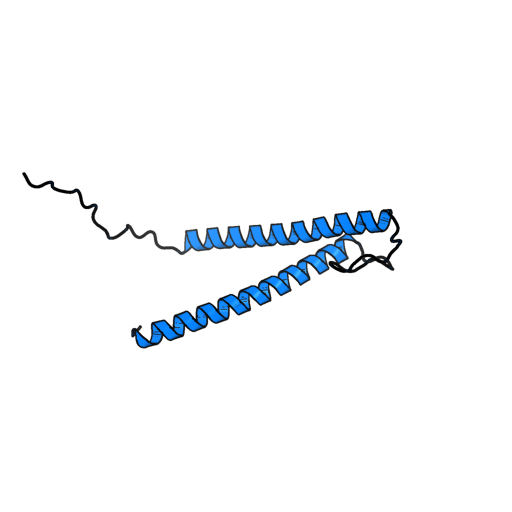 92.56 91 ALA A CA 1
ATOM 609 C C . ALA A 1 91 ? -16.557 9.012 18.667 1.00 92.56 91 ALA A C 1
ATOM 611 O O . ALA A 1 91 ? -17.132 8.913 19.751 1.00 92.56 91 ALA A O 1
ATOM 612 N N . TRP A 1 92 ? -16.785 10.024 17.824 1.00 91.00 92 TRP A N 1
ATOM 613 C CA . TRP A 1 92 ? -17.722 11.113 18.106 1.00 91.00 92 TRP A CA 1
ATOM 614 C C . TRP A 1 92 ? -19.160 10.625 18.324 1.00 91.00 92 TRP A C 1
ATOM 616 O O . TRP A 1 92 ? -19.858 11.132 19.198 1.00 91.00 92 TRP A O 1
ATOM 626 N N . LEU A 1 93 ? -19.610 9.635 17.549 1.00 95.62 93 LEU A N 1
ATOM 627 C CA . LEU A 1 93 ? -20.975 9.109 17.630 1.00 95.62 93 LEU A CA 1
ATOM 628 C C . LEU A 1 93 ? -21.172 8.074 18.748 1.00 95.62 93 LEU A C 1
ATOM 630 O O . LEU A 1 93 ? -22.301 7.895 19.202 1.00 95.62 93 LEU A O 1
ATOM 634 N N . THR A 1 94 ? -20.116 7.374 19.179 1.00 92.44 94 THR A N 1
ATOM 635 C CA . THR A 1 94 ? -20.247 6.232 20.102 1.00 92.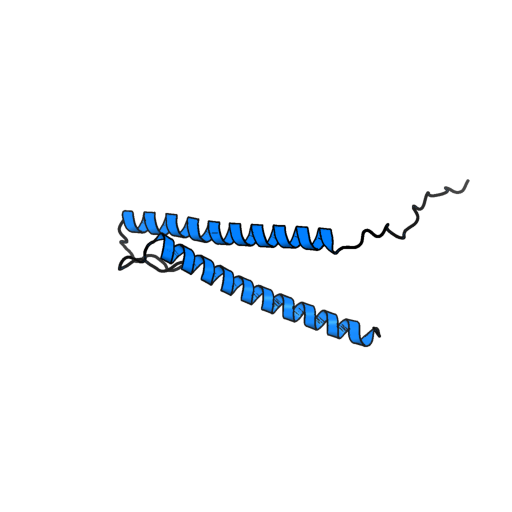44 94 THR A CA 1
ATOM 636 C C . THR A 1 94 ? -19.767 6.493 21.525 1.00 92.44 94 THR A C 1
ATOM 638 O O . THR A 1 94 ? -20.176 5.763 22.427 1.00 92.44 94 THR A O 1
ATOM 641 N N . VAL A 1 95 ? -18.884 7.471 21.761 1.00 87.75 95 VAL A N 1
ATOM 642 C CA . VAL A 1 95 ? -18.360 7.733 23.112 1.00 87.75 95 VAL A CA 1
ATOM 643 C C . VAL A 1 95 ? -19.399 8.521 23.927 1.00 87.75 95 VAL A C 1
ATOM 645 O O . VAL A 1 95 ? -19.730 9.648 23.558 1.00 87.75 95 VAL A O 1
ATOM 648 N N . PRO A 1 96 ? -19.923 7.977 25.044 1.00 79.94 96 PRO A N 1
ATOM 649 C CA . PRO A 1 96 ? -20.892 8.687 25.869 1.00 79.94 96 PRO A CA 1
ATOM 650 C C . PRO A 1 96 ? -20.241 9.893 26.559 1.00 79.94 96 PRO A C 1
ATOM 652 O O . PRO A 1 96 ? -19.208 9.765 27.217 1.00 79.94 96 PRO A O 1
ATOM 655 N N . GLY A 1 97 ? -20.874 11.064 26.456 1.00 71.88 97 GLY A N 1
ATOM 656 C CA . GLY A 1 97 ? -20.466 12.278 27.165 1.00 71.88 97 GLY A CA 1
ATOM 657 C C . GLY A 1 97 ? -20.797 12.197 28.655 1.00 71.88 97 GLY A C 1
ATOM 658 O O . GLY A 1 97 ? -21.770 12.794 29.106 1.00 71.88 97 GLY A O 1
ATOM 659 N N . GLN A 1 98 ? -20.033 11.427 29.429 1.00 70.19 98 GLN A N 1
ATOM 660 C CA . GLN A 1 98 ? -20.157 11.418 30.888 1.00 70.19 98 GLN A CA 1
ATOM 661 C C . GLN A 1 98 ? -19.343 12.572 31.486 1.00 70.19 98 GLN A C 1
ATOM 663 O O . GLN A 1 98 ? -18.154 12.717 31.202 1.00 70.19 98 GLN A O 1
ATOM 668 N N . ALA A 1 99 ? -19.979 13.393 32.325 1.00 62.12 99 ALA A N 1
ATOM 669 C CA . ALA A 1 99 ? -19.264 14.358 33.154 1.00 62.12 99 ALA A CA 1
ATOM 670 C C . ALA A 1 99 ? -18.318 13.602 34.102 1.00 62.12 99 ALA A C 1
ATOM 672 O O . ALA A 1 99 ? -18.718 12.603 34.699 1.00 62.12 99 ALA A O 1
ATOM 673 N N . LEU A 1 100 ? -17.066 14.062 34.230 1.00 63.12 100 LEU A N 1
ATOM 674 C CA . LEU A 1 100 ? -16.094 13.469 35.153 1.00 63.12 100 LEU A CA 1
ATOM 675 C C . LEU A 1 100 ? -16.713 13.390 36.562 1.00 63.12 100 LEU A C 1
ATOM 677 O O . LEU A 1 100 ? -17.141 14.421 37.079 1.00 63.12 100 LEU A O 1
ATOM 681 N N . PRO A 1 101 ? -16.743 12.211 37.208 1.00 68.19 101 PRO A N 1
ATOM 682 C CA . PRO A 1 101 ? -17.393 12.034 38.505 1.00 68.19 101 PRO A CA 1
ATOM 683 C C . PRO A 1 101 ? -16.614 12.661 39.671 1.00 68.19 101 PRO A C 1
ATOM 685 O O . PRO A 1 101 ? -17.002 12.482 40.822 1.00 68.19 101 PRO A O 1
ATOM 688 N N . TRP A 1 102 ? -15.507 13.368 39.412 1.00 71.25 102 TRP A N 1
ATOM 689 C CA . TRP A 1 102 ? -14.691 13.948 40.471 1.00 71.25 102 TRP A CA 1
ATOM 690 C C . TRP A 1 102 ? -15.202 15.341 40.874 1.00 71.25 102 TRP A C 1
ATOM 692 O O . TRP A 1 102 ? -15.210 16.251 40.038 1.00 71.25 102 TRP A O 1
ATOM 702 N N . PRO A 1 103 ? -15.591 15.554 42.145 1.00 66.75 103 PRO A N 1
ATOM 703 C CA . PRO A 1 103 ? -15.867 16.888 42.663 1.00 66.75 103 PRO A CA 1
ATOM 704 C C . PRO A 1 103 ? -14.602 17.749 42.573 1.00 66.75 103 PRO A C 1
ATOM 706 O O . PRO A 1 103 ? -13.515 17.295 42.932 1.00 66.75 103 PRO A O 1
ATOM 709 N N . ARG A 1 104 ? -14.714 19.014 42.141 1.00 65.62 104 ARG A N 1
ATOM 710 C CA . ARG A 1 104 ? -13.615 19.975 42.330 1.00 65.62 104 ARG A CA 1
ATOM 711 C C . ARG A 1 104 ? -13.356 20.081 43.832 1.00 65.62 104 ARG A C 1
ATOM 713 O O . ARG A 1 104 ? -14.196 20.620 44.543 1.00 65.62 104 ARG A O 1
ATOM 720 N N . GLN A 1 105 ? -12.213 19.592 44.308 1.00 69.75 105 GLN A N 1
ATOM 721 C CA . GLN A 1 105 ? -11.703 19.964 45.625 1.00 69.75 105 GLN A CA 1
ATOM 722 C C . GLN A 1 105 ? -11.368 21.458 45.578 1.00 69.75 105 GLN A C 1
ATOM 724 O O . GLN A 1 105 ? -10.284 21.857 45.162 1.00 69.75 105 GLN A O 1
ATOM 729 N N . THR A 1 106 ? -12.331 22.301 45.943 1.00 62.69 106 THR A N 1
ATOM 730 C CA . THR A 1 106 ? -12.041 23.643 46.439 1.00 62.69 106 THR A CA 1
ATOM 731 C C . THR A 1 106 ? -11.391 23.441 47.799 1.00 62.69 106 THR A C 1
ATOM 733 O O . THR A 1 106 ? -12.055 23.003 48.733 1.00 62.69 106 THR A O 1
ATOM 736 N N . GLY A 1 107 ? -10.074 23.630 47.870 1.00 59.94 107 GLY A N 1
ATOM 737 C CA . GLY A 1 107 ? -9.345 23.545 49.127 1.00 59.94 107 GLY A CA 1
ATOM 738 C C . GLY A 1 107 ? -9.870 24.598 50.095 1.00 59.94 107 GLY A C 1
ATOM 739 O O . GLY A 1 107 ? -9.650 25.785 49.872 1.00 59.94 107 GLY A O 1
ATOM 740 N N . ASP A 1 108 ? -10.557 24.155 51.144 1.00 60.25 108 ASP A N 1
ATOM 741 C CA . ASP A 1 108 ? -10.625 24.905 52.391 1.00 60.25 108 ASP A CA 1
ATOM 742 C C . ASP A 1 108 ? -9.227 24.853 53.008 1.00 60.25 108 ASP A C 1
ATOM 744 O O . ASP A 1 108 ? -8.735 23.792 53.405 1.00 60.25 108 ASP A O 1
ATOM 748 N N . SER A 1 109 ? -8.561 26.003 53.027 1.00 64.75 109 SER A N 1
ATOM 749 C CA . SER A 1 109 ? -7.414 26.229 53.899 1.00 64.75 109 SER A CA 1
ATOM 750 C C . SER A 1 109 ? -7.930 26.296 55.341 1.00 64.75 109 SER A C 1
ATOM 752 O O . SER A 1 109 ? -8.861 27.060 55.586 1.00 64.75 109 SER A O 1
ATOM 754 N N . PRO A 1 110 ? -7.373 25.528 56.290 1.00 69.88 110 PRO A N 1
ATOM 755 C CA . PRO A 1 110 ? -7.695 25.701 57.700 1.00 69.88 110 PRO A CA 1
ATOM 756 C C . PRO A 1 110 ? -7.068 27.003 58.221 1.00 69.88 110 PRO A C 1
ATOM 758 O O . PRO A 1 110 ? -5.910 27.293 57.906 1.00 69.88 110 PRO A O 1
ATOM 761 N N . ASP A 1 111 ? -7.864 27.757 58.983 1.00 62.19 111 ASP A N 1
ATOM 762 C CA . ASP A 1 111 ? -7.461 28.933 59.769 1.00 62.19 111 ASP A CA 1
ATOM 763 C C . ASP A 1 111 ? -6.332 28.625 60.772 1.00 62.19 111 ASP A C 1
ATOM 765 O O . ASP A 1 111 ? -6.334 27.514 61.363 1.00 62.19 111 ASP A O 1
#

Sequence (111 aa):
VEDKDTGAASGINNAVSRIGGLIAVAAMGSLAAFVYARSTGSPAGMPGFGEPPASGLAANLDALRIAASDSAFAAVAAVTTLLCLLSSILAWLTVPGQALPWPRQTGDSPD

pLDDT: mean 86.34, std 12.55, range [52.34, 98.06]

Foldseek 3Di:
DPPVVVVVVVVVVVVVVVVVVVVLVVVLVVQLQVQLCVQLVDDPQQDTQVGDRDPPPDPVSVVSNVVSNVRSVVVSVVVVVVVVVVVVVCCVVPPDPDDDPDDPPPDDDDD

Secondary structure (DSSP, 8-state):
--HHHHHHHHHHHHHHHHHHHHHHHHHHHHHHHHHHHHHHT--TTPPPTTPPPPTT--HHHHHHHHHHHHHHHHHHHHHHHHHHHHHHHHHHHHS--PPP-----------

Radius of gyration: 25.03 Å; chains: 1; bounding box: 42×42×80 Å